Protein AF-A0A3E2NA37-F1 (afdb_monomer)

Secondary structure (DSSP, 8-state):
-----TTTS-GGGSPBGGG----TTS-HHHHHHHHHHHHS-TTEEEETTEEEE----TT---HHHHHHHHHHT-

Sequence (74 aa):
MKNIDIRTVNPDTLVDINDTKVNAKLPIEERILDFIQQIKNPYCYKCGKVVVKISFNDSGATLEDRMESFLRMM

pLDDT: mean 92.55, std 5.56, range [64.94, 97.75]

Mean predicted aligned error: 4.92 Å

InterPro domains:
  IPR049222 Domain of unknown function DUF6870 [PF21757] (1-71)

Solvent-accessible surface area (backbone atoms only — not comparable to full-atom values): 4787 Å² total; per-residue (Å²): 118,72,91,63,66,77,91,77,57,62,72,88,79,39,43,44,56,84,79,50,74,81,56,82,88,48,57,71,69,60,32,50,51,53,40,47,68,64,45,67,36,89,32,49,32,21,54,86,94,42,79,47,75,52,85,82,72,95,75,82,67,53,72,64,59,53,51,52,55,53,63,74,74,108

Organism: NCBI:txid253257

Foldseek 3Di:
DQPDDLVPDDQVPFAALVPADQDPVDDPVVSVVSRCVRRVDPQWHDHVPRIHGDDDDPPPDDPVNVVVVVVVVD

Radius of gyration: 15.77 Å; Cα contacts (8 Å, |Δi|>4): 65; chains: 1; bounding box: 26×36×42 Å

Structure (mmCIF, N/CA/C/O backbone):
data_AF-A0A3E2NA37-F1
#
_entry.id   AF-A0A3E2NA37-F1
#
loop_
_atom_site.group_PDB
_atom_site.id
_atom_site.type_symbol
_atom_site.label_atom_id
_atom_site.label_alt_id
_atom_site.label_comp_id
_atom_site.label_asym_id
_atom_site.label_entity_id
_atom_site.label_seq_id
_atom_site.pdbx_PDB_ins_code
_atom_site.Cartn_x
_atom_site.Cartn_y
_atom_site.Cartn_z
_atom_site.occupancy
_atom_site.B_iso_or_equiv
_atom_site.auth_seq_id
_atom_site.auth_comp_id
_atom_site.auth_asym_id
_atom_site.auth_atom_id
_atom_site.pdbx_PDB_model_num
ATOM 1 N N . MET A 1 1 ? 10.288 -4.853 3.362 1.00 70.94 1 MET A N 1
ATOM 2 C CA . MET A 1 1 ? 8.906 -4.552 2.914 1.00 70.94 1 MET A CA 1
ATOM 3 C C . MET A 1 1 ? 8.856 -4.047 1.477 1.00 70.94 1 MET A C 1
ATOM 5 O O . MET A 1 1 ? 8.129 -4.630 0.690 1.00 70.94 1 MET A O 1
ATOM 9 N N . LYS A 1 2 ? 9.641 -3.017 1.117 1.00 82.56 2 LYS A N 1
ATOM 10 C CA . LYS A 1 2 ? 9.647 -2.417 -0.234 1.00 82.56 2 LYS A CA 1
ATOM 11 C C . LYS A 1 2 ? 10.117 -3.358 -1.356 1.00 82.56 2 LYS A C 1
ATOM 13 O O . LYS A 1 2 ? 9.585 -3.323 -2.460 1.00 82.56 2 LYS A O 1
ATOM 18 N N . ASN A 1 3 ? 11.128 -4.181 -1.076 1.00 84.81 3 ASN A N 1
ATOM 19 C CA . ASN A 1 3 ? 11.813 -4.983 -2.089 1.00 84.81 3 ASN A CA 1
ATOM 20 C C . ASN A 1 3 ? 11.121 -6.344 -2.294 1.00 84.81 3 ASN A C 1
ATOM 22 O O . ASN A 1 3 ? 11.633 -7.380 -1.884 1.00 84.81 3 ASN A O 1
ATOM 26 N N . ILE A 1 4 ? 9.906 -6.310 -2.847 1.00 85.44 4 ILE A N 1
ATOM 27 C CA . ILE A 1 4 ? 9.120 -7.493 -3.227 1.00 85.44 4 ILE A CA 1
ATOM 28 C C . ILE A 1 4 ? 9.001 -7.537 -4.747 1.00 85.44 4 ILE A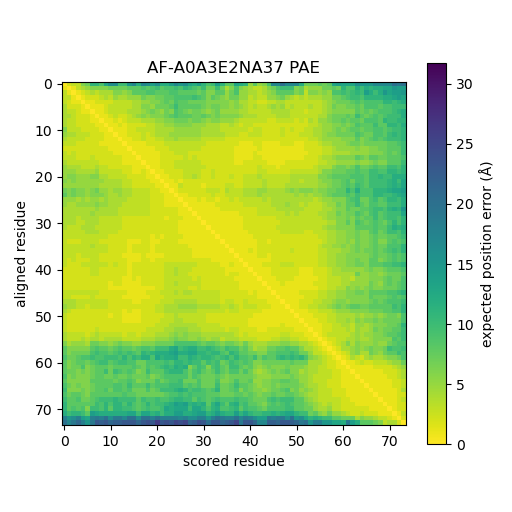 C 1
ATOM 30 O O . ILE A 1 4 ? 8.690 -6.521 -5.382 1.00 85.44 4 ILE A O 1
ATOM 34 N N . ASP A 1 5 ? 9.226 -8.709 -5.334 1.00 88.31 5 ASP A N 1
ATOM 35 C CA . ASP A 1 5 ? 8.821 -8.960 -6.711 1.00 88.31 5 ASP A CA 1
ATOM 36 C C . ASP A 1 5 ? 7.327 -9.306 -6.738 1.00 88.31 5 ASP A C 1
ATOM 38 O O . ASP A 1 5 ? 6.890 -10.328 -6.216 1.00 88.31 5 ASP A O 1
ATOM 42 N N . ILE A 1 6 ? 6.532 -8.419 -7.335 1.00 88.12 6 ILE A N 1
ATOM 43 C CA . ILE A 1 6 ? 5.080 -8.588 -7.449 1.00 88.12 6 ILE A CA 1
ATOM 44 C C . ILE A 1 6 ? 4.707 -9.808 -8.302 1.00 88.12 6 ILE A C 1
ATOM 46 O O . ILE A 1 6 ? 3.626 -10.362 -8.136 1.00 88.12 6 ILE A O 1
ATOM 50 N N . ARG A 1 7 ? 5.598 -10.249 -9.199 1.00 89.06 7 ARG A N 1
ATOM 51 C CA . ARG A 1 7 ? 5.342 -11.358 -10.130 1.00 89.06 7 ARG A CA 1
ATOM 52 C C . ARG A 1 7 ? 5.432 -12.731 -9.4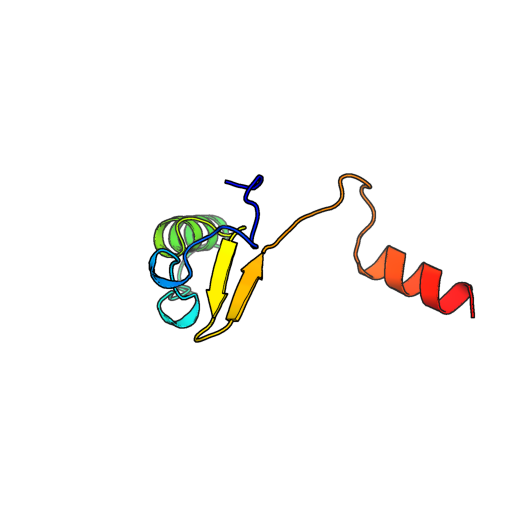69 1.00 89.06 7 ARG A C 1
ATOM 54 O O . ARG A 1 7 ? 4.968 -13.705 -10.048 1.00 89.06 7 ARG A O 1
ATOM 61 N N . THR A 1 8 ? 6.045 -12.810 -8.291 1.00 91.56 8 THR A N 1
ATOM 62 C CA . THR A 1 8 ? 6.277 -14.067 -7.564 1.00 91.56 8 THR A CA 1
ATOM 63 C C . THR A 1 8 ? 5.475 -14.157 -6.269 1.00 91.56 8 THR A C 1
ATOM 65 O O . THR A 1 8 ? 5.523 -15.176 -5.582 1.00 91.56 8 THR A O 1
ATOM 68 N N . VAL A 1 9 ? 4.724 -13.107 -5.924 1.00 90.69 9 VAL A N 1
ATOM 69 C CA . VAL A 1 9 ? 3.916 -13.065 -4.707 1.00 90.69 9 VAL A CA 1
ATOM 70 C C . VAL A 1 9 ? 2.639 -13.886 -4.892 1.00 90.69 9 VAL A C 1
ATOM 72 O O . VAL A 1 9 ? 1.998 -13.822 -5.939 1.00 90.69 9 VAL A O 1
ATOM 75 N N . ASN A 1 10 ? 2.240 -14.636 -3.863 1.00 92.62 10 ASN A N 1
ATOM 76 C CA . ASN A 1 10 ? 0.940 -15.302 -3.850 1.00 92.62 10 ASN A CA 1
ATOM 77 C C . ASN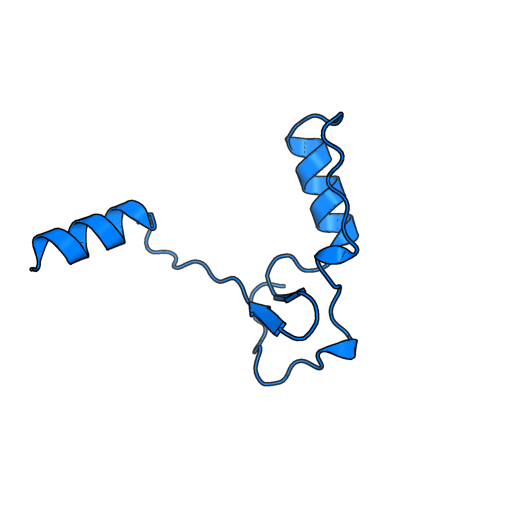 A 1 10 ? -0.153 -14.283 -3.453 1.00 92.62 10 ASN A C 1
ATOM 79 O O . ASN A 1 10 ? -0.125 -13.815 -2.307 1.00 92.62 10 ASN A O 1
ATOM 83 N N . PRO A 1 11 ? -1.125 -13.953 -4.330 1.00 91.50 11 PRO A N 1
ATOM 84 C CA . PRO A 1 11 ? -2.179 -12.980 -4.029 1.00 91.50 11 PRO A CA 1
ATOM 85 C C . P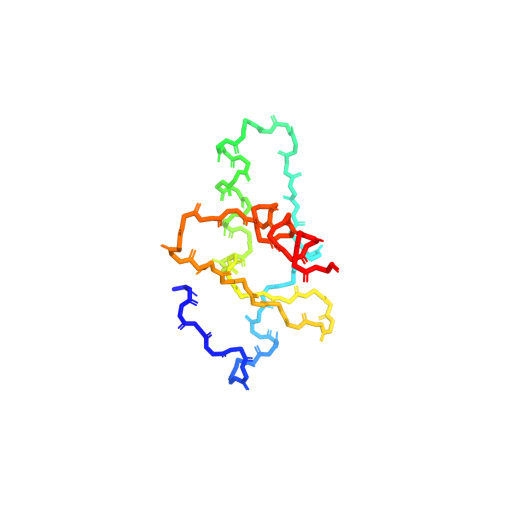RO A 1 11 ? -3.001 -13.319 -2.779 1.00 91.50 11 PRO A C 1
ATOM 87 O O . PRO A 1 11 ? -3.419 -12.414 -2.059 1.00 91.50 11 PRO A O 1
ATOM 90 N N . ASP A 1 12 ? -3.192 -14.604 -2.472 1.00 92.44 12 ASP A N 1
ATOM 91 C CA . ASP A 1 12 ? -3.988 -15.037 -1.315 1.00 92.44 12 ASP A CA 1
ATOM 92 C C . ASP A 1 12 ? -3.321 -14.707 0.025 1.00 92.44 12 ASP A C 1
ATOM 94 O O . ASP A 1 12 ? -3.991 -14.611 1.050 1.00 92.44 12 ASP A O 1
ATOM 98 N N . THR A 1 13 ? -2.008 -14.472 0.014 1.00 92.50 13 THR A N 1
ATOM 99 C CA . THR A 1 13 ? -1.236 -14.091 1.208 1.00 92.50 13 THR A CA 1
ATOM 100 C C . THR A 1 13 ? -1.232 -12.586 1.472 1.00 92.50 13 THR A C 1
ATOM 102 O O . THR A 1 13 ? -0.734 -12.145 2.508 1.00 92.50 13 THR A O 1
ATOM 105 N N . LEU A 1 14 ? -1.770 -11.784 0.548 1.00 95.31 14 LEU A N 1
ATOM 106 C CA . LEU A 1 14 ? -1.800 -10.331 0.669 1.00 95.31 14 LEU A CA 1
ATOM 107 C C . LEU A 1 14 ? -3.067 -9.855 1.376 1.00 95.31 14 LEU A C 1
ATOM 109 O O . LEU A 1 14 ? -4.167 -10.360 1.132 1.00 95.31 14 LEU A O 1
ATOM 113 N N . VAL A 1 15 ? -2.905 -8.813 2.190 1.00 97.06 15 VAL A N 1
ATOM 114 C CA . VAL A 1 15 ? -4.024 -8.084 2.792 1.00 97.06 15 VAL A CA 1
ATOM 115 C C . VAL A 1 15 ? -4.783 -7.339 1.697 1.00 97.06 15 VAL A C 1
ATOM 117 O O . VAL A 1 15 ? -4.162 -6.692 0.848 1.00 97.06 15 VAL A O 1
ATOM 120 N N . ASP A 1 16 ? -6.115 -7.439 1.707 1.00 97.31 16 ASP A N 1
ATOM 121 C CA . ASP A 1 16 ? -6.964 -6.623 0.842 1.00 97.31 16 ASP A CA 1
ATOM 122 C C . ASP A 1 16 ? -7.130 -5.229 1.445 1.00 97.31 16 ASP A C 1
ATOM 124 O O . ASP A 1 16 ? -7.515 -5.081 2.604 1.00 97.31 16 ASP A O 1
ATOM 128 N N . ILE A 1 17 ? -6.857 -4.188 0.663 1.00 96.69 17 ILE A N 1
ATOM 129 C CA . ILE A 1 17 ? -7.041 -2.807 1.113 1.00 96.69 17 ILE A CA 1
ATOM 130 C C . ILE A 1 17 ? -8.508 -2.504 1.435 1.00 96.69 17 ILE A C 1
ATOM 132 O O . ILE A 1 17 ? -8.772 -1.676 2.304 1.00 96.69 17 ILE A O 1
ATOM 136 N N . ASN A 1 18 ? -9.460 -3.203 0.805 1.00 96.31 18 ASN A N 1
ATOM 137 C CA . ASN A 1 18 ? -10.887 -3.039 1.091 1.00 96.31 18 ASN A CA 1
ATOM 138 C C . ASN A 1 18 ? -11.272 -3.509 2.504 1.00 96.31 18 ASN A C 1
ATOM 140 O O . ASN A 1 18 ? -12.281 -3.054 3.041 1.00 96.31 18 ASN A O 1
ATOM 144 N N . ASP A 1 19 ? -10.459 -4.373 3.120 1.00 96.00 19 ASP A N 1
ATOM 145 C CA . ASP A 1 19 ? -10.661 -4.833 4.497 1.00 96.00 19 ASP A CA 1
ATOM 146 C C . ASP A 1 19 ? -10.080 -3.851 5.530 1.00 96.00 19 ASP A C 1
ATOM 148 O O . ASP A 1 19 ? -10.365 -3.956 6.726 1.00 96.00 19 ASP A O 1
ATOM 152 N N . THR A 1 20 ? -9.279 -2.875 5.087 1.00 95.25 20 THR A N 1
ATOM 153 C CA . THR A 1 20 ? -8.693 -1.850 5.961 1.00 95.25 20 THR A CA 1
ATOM 154 C C . THR A 1 20 ? -9.643 -0.673 6.166 1.00 95.25 20 THR A C 1
ATOM 156 O O . THR A 1 20 ? -10.370 -0.261 5.262 1.00 95.25 20 THR A O 1
ATOM 159 N N . LYS A 1 21 ? -9.646 -0.101 7.372 1.00 95.38 21 LYS A N 1
ATOM 160 C CA . LYS A 1 21 ? -10.494 1.034 7.744 1.00 95.38 21 LYS A CA 1
ATOM 161 C C . LYS A 1 21 ? -9.650 2.166 8.296 1.00 95.38 21 LYS A C 1
ATOM 163 O O . LYS A 1 21 ? -8.959 2.020 9.299 1.00 95.38 21 LYS A O 1
ATOM 168 N N . VAL A 1 22 ? -9.774 3.329 7.670 1.00 94.19 22 VAL A N 1
ATOM 169 C CA . VAL A 1 22 ? -9.118 4.552 8.130 1.00 94.19 22 VAL A CA 1
ATOM 170 C C . VAL A 1 22 ? -9.992 5.227 9.183 1.00 94.19 22 VAL A C 1
ATOM 172 O O . VAL A 1 22 ? -11.082 5.718 8.881 1.00 94.19 22 VAL A O 1
ATOM 175 N N . ASN A 1 23 ? -9.510 5.295 10.424 1.00 94.31 23 ASN A N 1
ATOM 176 C CA . ASN A 1 23 ? -10.206 6.021 11.478 1.00 94.31 23 ASN A CA 1
ATOM 177 C C . ASN A 1 23 ? -9.951 7.533 11.362 1.00 94.31 23 ASN A C 1
ATOM 179 O O . ASN A 1 23 ? -8.947 8.060 11.838 1.00 94.31 23 ASN A O 1
ATOM 183 N N . ALA A 1 24 ? -10.891 8.252 10.746 1.00 94.25 24 ALA A N 1
ATOM 184 C CA . ALA A 1 24 ? -10.796 9.699 10.546 1.00 94.25 24 ALA A CA 1
ATOM 185 C C . ALA A 1 24 ? -10.867 10.534 11.841 1.00 94.25 24 ALA A C 1
ATOM 187 O O . ALA A 1 24 ? -10.639 11.738 11.782 1.00 94.25 24 ALA A O 1
ATOM 188 N N . LYS A 1 25 ? -11.178 9.918 12.991 1.00 97.06 25 LYS A N 1
ATOM 189 C CA . LYS A 1 25 ? -11.207 10.595 14.297 1.00 97.06 25 LYS A CA 1
ATOM 190 C C . LYS A 1 25 ? -9.828 10.679 14.957 1.00 97.06 25 LYS A C 1
ATOM 192 O O . LYS A 1 25 ? -9.677 11.439 15.907 1.00 97.06 25 LYS A O 1
ATOM 197 N N . LEU A 1 26 ? -8.856 9.894 14.488 1.00 96.56 26 LEU A N 1
ATOM 198 C CA . LEU A 1 26 ? -7.490 9.921 15.007 1.00 96.56 26 LEU A CA 1
ATOM 199 C C . LEU A 1 26 ? -6.695 11.096 14.411 1.00 96.56 26 LEU A C 1
ATOM 201 O O . LEU A 1 26 ? -6.922 11.458 13.248 1.00 96.56 26 LEU A O 1
ATOM 205 N N . PRO A 1 27 ? -5.718 11.648 15.156 1.00 97.75 27 PRO A N 1
ATOM 206 C CA . PRO A 1 27 ? -4.684 12.512 14.596 1.00 97.75 27 PRO A CA 1
ATOM 207 C C . PRO A 1 27 ? -3.979 11.855 13.401 1.00 97.75 27 PRO A C 1
ATOM 209 O O . PRO A 1 27 ? -3.916 10.631 13.297 1.00 97.75 27 PRO A O 1
ATOM 212 N N . ILE A 1 28 ? -3.422 12.665 12.494 1.00 95.62 28 ILE A N 1
ATOM 213 C CA . ILE A 1 28 ? -2.815 12.176 11.243 1.00 95.62 28 ILE A CA 1
ATOM 214 C C . ILE A 1 28 ? -1.759 11.087 11.476 1.00 95.62 28 ILE A C 1
ATOM 216 O O . ILE A 1 28 ? -1.780 10.077 10.779 1.00 95.62 28 ILE A O 1
ATOM 220 N N . GLU A 1 29 ? -0.877 11.266 12.458 1.00 96.50 29 GLU A N 1
ATOM 221 C CA . GLU A 1 29 ? 0.205 10.323 12.751 1.00 96.50 29 GLU A CA 1
ATOM 222 C C . GLU A 1 29 ? -0.33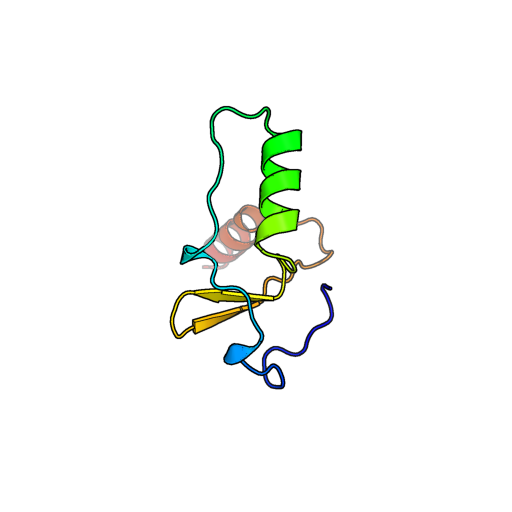7 8.982 13.253 1.00 96.50 29 GLU A C 1
ATOM 224 O O . GLU A 1 29 ? -0.000 7.931 12.708 1.00 96.50 29 GLU A O 1
ATOM 229 N N . GLU A 1 30 ? -1.250 9.012 14.226 1.00 97.50 30 GLU A N 1
ATOM 230 C CA . GLU A 1 30 ? -1.909 7.815 14.758 1.00 97.50 30 GLU A CA 1
ATOM 231 C C . GLU A 1 30 ? -2.717 7.089 13.684 1.00 97.50 30 GLU A C 1
ATOM 233 O O . GLU A 1 30 ? -2.679 5.866 13.591 1.00 97.50 30 GLU A O 1
ATOM 238 N N . ARG A 1 31 ? -3.395 7.842 12.815 1.00 97.25 31 ARG A N 1
ATOM 239 C CA . ARG A 1 31 ? -4.153 7.299 11.688 1.00 97.25 31 ARG A CA 1
ATOM 240 C C . ARG A 1 31 ? -3.257 6.586 10.676 1.00 97.25 31 ARG A C 1
ATOM 242 O O . AR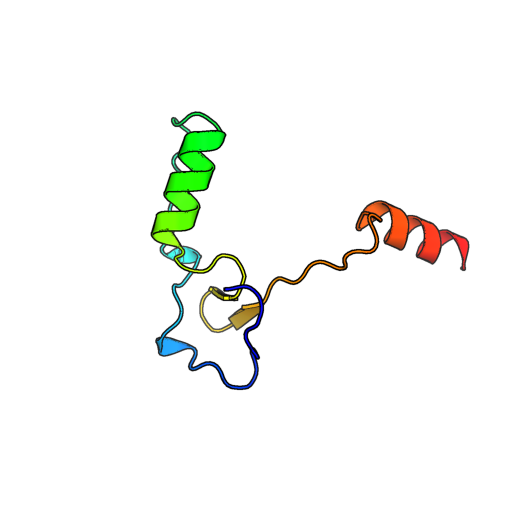G A 1 31 ? -3.651 5.554 10.137 1.00 97.25 31 ARG A O 1
ATOM 249 N N . ILE A 1 32 ? -2.064 7.121 10.408 1.00 95.00 32 ILE A N 1
ATOM 250 C CA . ILE A 1 32 ? -1.070 6.472 9.542 1.00 95.00 32 ILE A CA 1
ATOM 251 C C . ILE A 1 32 ? -0.567 5.181 10.196 1.00 95.00 32 ILE A C 1
ATOM 253 O O . ILE A 1 32 ? -0.488 4.152 9.526 1.00 95.00 32 ILE A O 1
ATOM 257 N N . LEU A 1 33 ? -0.249 5.214 11.492 1.00 96.00 33 LEU A N 1
ATOM 258 C CA . LEU A 1 33 ? 0.226 4.040 12.227 1.00 96.00 33 LEU A CA 1
ATOM 259 C C . LEU A 1 33 ? -0.828 2.927 12.271 1.00 96.00 33 LEU A C 1
ATOM 261 O O . LEU A 1 33 ? -0.507 1.781 11.958 1.00 96.00 33 LEU A O 1
ATOM 265 N N . ASP A 1 34 ? -2.076 3.270 12.587 1.00 97.12 34 ASP A N 1
ATOM 266 C CA . ASP A 1 34 ? -3.225 2.359 12.569 1.00 97.12 34 ASP A CA 1
ATOM 267 C C . ASP A 1 34 ? -3.393 1.708 11.186 1.00 97.12 34 ASP A C 1
ATOM 269 O O . ASP A 1 34 ? -3.438 0.482 11.061 1.00 97.12 34 ASP A O 1
ATOM 273 N N . PHE A 1 35 ? -3.347 2.506 10.114 1.00 96.31 35 PHE A N 1
ATOM 274 C CA . PHE A 1 35 ? -3.405 1.984 8.749 1.00 96.31 35 PHE A CA 1
ATOM 275 C C . PHE A 1 35 ? -2.256 1.012 8.436 1.00 96.31 35 PHE A C 1
ATOM 277 O O . PHE A 1 35 ? -2.496 -0.074 7.905 1.00 96.31 35 PHE A O 1
ATOM 284 N N . ILE A 1 36 ? -1.012 1.363 8.784 1.00 95.31 36 ILE A N 1
ATOM 285 C CA . ILE A 1 36 ? 0.162 0.503 8.555 1.00 95.31 36 ILE A CA 1
ATOM 286 C C . ILE A 1 36 ? 0.012 -0.834 9.299 1.00 95.31 36 ILE A C 1
ATOM 288 O O . ILE A 1 36 ? 0.337 -1.889 8.747 1.00 95.31 36 ILE A O 1
ATOM 292 N N . GLN A 1 37 ? -0.513 -0.813 10.528 1.00 95.75 37 GLN A N 1
ATOM 293 C CA . GLN A 1 37 ? -0.764 -2.022 11.315 1.00 95.75 37 GLN A CA 1
ATOM 294 C C . GLN A 1 37 ? -1.821 -2.932 10.681 1.00 95.75 37 GLN A C 1
ATOM 296 O O . GLN A 1 37 ? -1.678 -4.159 10.752 1.00 95.75 37 GLN A O 1
ATOM 301 N N . GLN A 1 38 ? -2.854 -2.354 10.064 1.00 97.62 38 GLN A N 1
ATOM 302 C CA . GLN A 1 38 ? -3.913 -3.092 9.375 1.00 97.62 38 GLN A CA 1
ATOM 303 C C . GLN A 1 38 ? -3.424 -3.684 8.047 1.00 97.62 38 GLN A C 1
ATOM 305 O O . GLN A 1 38 ? -3.517 -4.895 7.851 1.00 97.62 38 GLN A O 1
ATOM 310 N N . ILE A 1 39 ? -2.842 -2.864 7.162 1.00 95.94 39 ILE A N 1
ATOM 311 C CA . ILE A 1 39 ? -2.440 -3.287 5.806 1.00 95.94 39 ILE A CA 1
ATOM 312 C C . ILE A 1 39 ? -1.226 -4.227 5.804 1.00 95.94 39 ILE A C 1
ATOM 314 O O . ILE A 1 39 ? -0.968 -4.907 4.813 1.00 95.94 39 ILE A O 1
ATOM 318 N N . LYS A 1 40 ? -0.467 -4.272 6.909 1.00 94.38 40 LYS A N 1
ATOM 319 C CA . LYS A 1 40 ? 0.807 -4.989 7.097 1.00 94.38 40 LYS A CA 1
ATOM 320 C C . LYS A 1 40 ? 1.920 -4.507 6.181 1.00 94.38 40 LYS A C 1
ATOM 322 O O . LYS A 1 40 ? 2.956 -4.104 6.690 1.00 94.38 40 LYS A O 1
ATOM 327 N N . ASN A 1 41 ? 1.734 -4.533 4.862 1.00 94.81 41 ASN A N 1
ATOM 328 C CA . ASN A 1 41 ? 2.696 -4.059 3.880 1.00 94.81 41 ASN A CA 1
ATOM 329 C C . ASN A 1 41 ? 2.090 -3.013 2.926 1.00 94.81 41 ASN A C 1
ATOM 331 O O . AS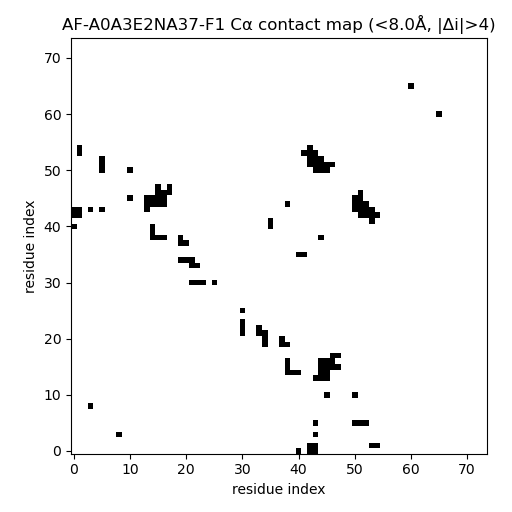N A 1 41 ? 1.523 -3.380 1.899 1.00 94.81 41 ASN A O 1
ATOM 335 N N . PRO A 1 42 ? 2.286 -1.705 3.178 1.00 94.31 42 PRO A N 1
ATOM 336 C CA . PRO A 1 42 ? 1.747 -0.660 2.306 1.00 94.31 42 PRO A CA 1
ATOM 337 C C . PRO A 1 42 ? 2.399 -0.628 0.911 1.00 94.31 42 PRO A C 1
ATOM 339 O O . PRO A 1 42 ? 1.888 0.039 0.019 1.00 94.31 42 PRO A O 1
ATOM 342 N N . TYR A 1 43 ? 3.511 -1.342 0.694 1.00 94.75 43 TYR A N 1
ATOM 343 C CA . TYR A 1 43 ? 4.188 -1.410 -0.606 1.00 94.75 43 TYR A CA 1
ATOM 344 C C . TYR A 1 43 ? 3.714 -2.568 -1.486 1.00 94.75 43 TYR A C 1
ATOM 346 O O . TYR A 1 43 ? 4.021 -2.572 -2.676 1.00 94.75 43 TYR A O 1
ATOM 354 N N . CYS A 1 44 ? 3.019 -3.562 -0.924 1.00 96.06 44 CYS A N 1
ATOM 355 C CA . CYS A 1 44 ? 2.498 -4.702 -1.672 1.00 96.06 44 CYS A CA 1
ATOM 356 C C . CYS A 1 44 ? 1.274 -5.286 -0.962 1.00 96.06 44 CYS A C 1
ATOM 358 O O . CYS A 1 44 ? 1.400 -5.884 0.107 1.00 96.06 44 CYS A O 1
ATOM 360 N N . TYR A 1 45 ? 0.110 -5.096 -1.572 1.00 96.44 45 TYR A N 1
ATOM 361 C CA . TYR A 1 45 ? -1.198 -5.504 -1.062 1.00 96.44 45 TYR A CA 1
ATOM 362 C C . TYR A 1 45 ? -2.114 -5.864 -2.242 1.00 96.44 45 TYR A C 1
ATOM 364 O O . TYR A 1 45 ? -1.706 -5.746 -3.402 1.00 96.44 45 TYR A O 1
ATOM 372 N N . LYS A 1 46 ? -3.347 -6.304 -1.978 1.00 96.31 46 LYS A N 1
ATOM 373 C CA . LYS A 1 46 ? -4.350 -6.528 -3.031 1.00 96.31 46 LYS A CA 1
ATOM 374 C C . LYS A 1 46 ? -5.533 -5.572 -2.913 1.00 96.31 46 LYS A C 1
ATOM 376 O O . LYS A 1 46 ? -5.836 -5.071 -1.839 1.00 96.31 46 LYS A O 1
ATOM 381 N N . CYS A 1 47 ? -6.191 -5.317 -4.030 1.00 96.44 47 CYS A N 1
ATOM 382 C 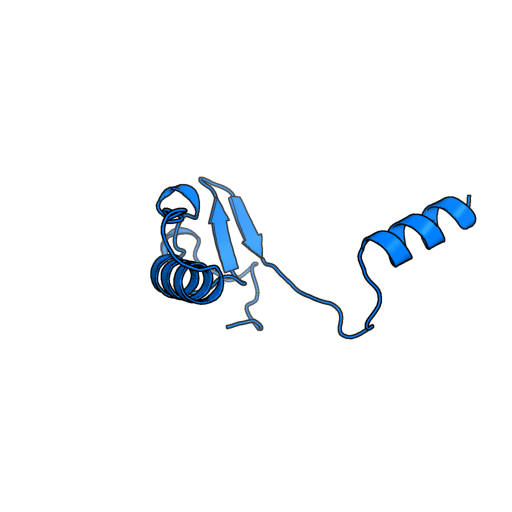CA . CYS A 1 47 ? -7.469 -4.630 -4.114 1.00 96.44 47 CYS A CA 1
ATOM 383 C C . CYS A 1 47 ? -8.416 -5.541 -4.897 1.00 96.44 47 CYS A C 1
ATOM 385 O O . CYS A 1 47 ? -8.371 -5.599 -6.133 1.00 96.44 47 CYS A O 1
ATOM 387 N N . GLY A 1 48 ? -9.200 -6.346 -4.178 1.00 94.69 48 GLY A N 1
ATOM 388 C CA . GLY A 1 48 ? -9.988 -7.420 -4.769 1.00 94.69 48 GLY A CA 1
ATOM 389 C C . GLY A 1 48 ? -9.100 -8.412 -5.525 1.00 94.69 48 GLY A C 1
ATOM 390 O O . GLY A 1 48 ? -8.273 -9.109 -4.943 1.00 94.69 48 GLY A O 1
ATOM 391 N N . LYS A 1 49 ? -9.259 -8.471 -6.853 1.00 93.81 49 LYS A N 1
ATOM 392 C CA . LYS A 1 49 ? -8.504 -9.388 -7.730 1.00 93.81 49 LYS A CA 1
ATOM 393 C C . LYS A 1 49 ? -7.176 -8.815 -8.239 1.00 93.81 49 LYS A C 1
ATOM 395 O O . LYS A 1 49 ? -6.465 -9.498 -8.970 1.00 93.81 49 LYS A O 1
ATOM 400 N N . VAL A 1 50 ? -6.859 -7.564 -7.908 1.00 94.50 50 VAL A N 1
ATOM 401 C CA . VAL A 1 50 ? -5.678 -6.865 -8.423 1.00 94.50 50 VAL A CA 1
ATOM 402 C C . VAL A 1 50 ? -4.603 -6.819 -7.350 1.00 94.50 50 VAL A C 1
ATOM 404 O O . VAL A 1 50 ? -4.850 -6.340 -6.248 1.00 94.50 50 VAL A O 1
ATOM 407 N N . VAL A 1 51 ? -3.392 -7.267 -7.676 1.00 95.50 51 VAL A N 1
ATOM 408 C CA . VAL A 1 51 ? -2.222 -7.052 -6.819 1.00 95.50 51 VAL A CA 1
ATOM 409 C C . VAL A 1 51 ? -1.618 -5.688 -7.135 1.00 95.50 51 VAL A C 1
ATOM 411 O O . VAL A 1 51 ? -1.377 -5.364 -8.297 1.00 95.50 51 VAL A O 1
ATOM 414 N N . VAL A 1 52 ? -1.358 -4.894 -6.100 1.00 94.88 52 VAL A N 1
ATOM 415 C CA . VAL A 1 52 ? -0.799 -3.545 -6.207 1.00 94.88 52 VAL A CA 1
ATOM 416 C C . VAL A 1 52 ? 0.589 -3.529 -5.578 1.00 94.88 52 VAL A C 1
ATOM 418 O O . VAL A 1 52 ? 0.774 -3.977 -4.447 1.00 94.88 52 VAL A O 1
ATOM 421 N N . LYS A 1 53 ? 1.570 -2.982 -6.304 1.00 94.69 53 LYS A N 1
ATOM 422 C CA . LYS A 1 53 ? 2.905 -2.672 -5.781 1.00 94.69 53 LYS A CA 1
ATOM 423 C C . LYS A 1 53 ? 3.151 -1.177 -5.884 1.00 94.69 53 LYS A C 1
ATOM 425 O O . LYS A 1 53 ? 2.969 -0.594 -6.949 1.00 94.69 53 LYS A O 1
ATOM 430 N N . ILE A 1 54 ? 3.620 -0.590 -4.790 1.00 91.88 54 ILE A N 1
ATOM 431 C CA . ILE A 1 54 ? 4.028 0.812 -4.735 1.00 91.88 54 ILE A CA 1
ATOM 432 C C . ILE A 1 54 ? 5.552 0.874 -4.660 1.00 91.88 54 ILE A C 1
ATOM 434 O O . ILE A 1 54 ? 6.180 0.224 -3.823 1.00 91.88 54 ILE A O 1
ATOM 438 N N . SER A 1 55 ? 6.148 1.681 -5.531 1.00 89.62 55 SER A N 1
ATOM 439 C CA . SER A 1 55 ? 7.576 1.984 -5.535 1.00 89.62 55 SER A CA 1
ATOM 440 C C . SER A 1 55 ? 7.783 3.468 -5.775 1.00 89.62 55 SER A C 1
ATOM 442 O O . SER A 1 55 ? 7.075 4.069 -6.578 1.00 89.62 55 SER A O 1
ATOM 444 N N . PHE A 1 56 ? 8.784 4.028 -5.112 1.00 86.06 56 PHE A N 1
ATOM 445 C CA . PHE A 1 56 ? 9.193 5.412 -5.287 1.00 86.06 56 PHE A CA 1
ATOM 446 C C . PHE A 1 56 ? 10.550 5.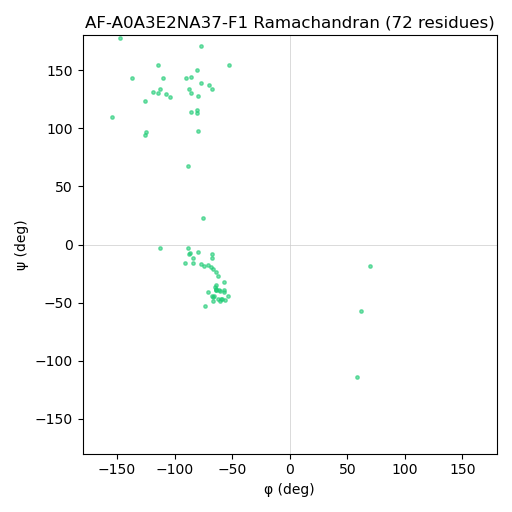429 -5.976 1.00 86.06 56 PHE A C 1
ATOM 448 O O . PHE A 1 56 ? 11.378 4.551 -5.735 1.00 86.06 56 PHE A O 1
ATOM 455 N N . ASN A 1 57 ? 10.748 6.407 -6.852 1.00 85.06 57 ASN A N 1
ATOM 456 C CA . ASN A 1 57 ? 12.057 6.699 -7.411 1.00 85.06 57 ASN A CA 1
ATOM 457 C C . ASN A 1 57 ? 12.774 7.675 -6.470 1.00 85.06 57 ASN A C 1
ATOM 459 O O . ASN A 1 57 ? 12.192 8.693 -6.099 1.00 85.06 57 ASN A O 1
ATOM 463 N N . ASP A 1 58 ? 14.040 7.420 -6.153 1.00 84.81 58 ASP A N 1
ATOM 464 C CA . ASP A 1 58 ? 14.868 8.259 -5.274 1.00 84.81 58 ASP A CA 1
ATOM 465 C C . ASP A 1 58 ? 15.351 9.558 -5.957 1.00 84.81 58 ASP A C 1
ATOM 467 O O . ASP A 1 58 ? 16.343 10.165 -5.567 1.00 84.81 58 ASP A O 1
ATOM 471 N N . SER A 1 59 ? 14.649 10.013 -6.999 1.00 87.06 59 SER A N 1
ATOM 472 C CA . SER A 1 59 ? 15.032 11.185 -7.793 1.00 87.06 59 SER A CA 1
ATOM 473 C C . SER A 1 59 ? 14.668 12.534 -7.163 1.00 87.06 59 SER A C 1
ATOM 475 O O . SER A 1 59 ? 14.989 13.566 -7.743 1.00 87.06 59 SER A O 1
ATOM 477 N N . GLY A 1 60 ? 13.936 12.544 -6.044 1.00 86.44 60 GLY A N 1
ATOM 478 C CA . GLY A 1 60 ? 13.423 13.760 -5.394 1.00 86.44 60 GLY A CA 1
ATOM 479 C C . GLY A 1 60 ? 12.306 14.489 -6.157 1.00 86.44 60 GLY A C 1
ATOM 480 O O . GLY A 1 60 ? 11.563 15.249 -5.549 1.00 86.44 60 GLY A O 1
ATOM 481 N N . ALA A 1 61 ? 12.152 14.225 -7.456 1.00 89.56 61 ALA A N 1
ATOM 482 C CA . ALA A 1 61 ? 11.070 14.752 -8.280 1.00 89.56 61 ALA A CA 1
ATOM 483 C C . ALA A 1 61 ? 9.716 14.121 -7.918 1.00 89.56 61 ALA A C 1
ATOM 485 O O . ALA A 1 61 ? 9.607 12.900 -7.753 1.00 89.56 61 ALA A O 1
ATOM 486 N N . THR A 1 62 ? 8.690 14.961 -7.857 1.00 90.62 62 THR A N 1
ATOM 487 C CA . THR A 1 62 ? 7.286 14.585 -7.668 1.00 90.62 62 THR A CA 1
ATOM 488 C C . THR A 1 62 ? 6.675 14.031 -8.959 1.00 90.62 62 THR A C 1
ATOM 490 O O . THR A 1 62 ? 7.285 14.078 -10.032 1.00 90.62 62 THR A O 1
ATOM 493 N N . LEU A 1 63 ? 5.463 13.475 -8.876 1.00 88.12 63 LEU A N 1
ATOM 494 C CA . LEU A 1 63 ? 4.729 13.060 -10.074 1.00 88.12 63 LEU A CA 1
ATOM 495 C C . LEU A 1 63 ? 4.387 14.280 -10.938 1.00 88.12 63 LEU A C 1
ATOM 497 O O . LEU A 1 63 ? 4.504 14.219 -12.159 1.00 88.12 63 LEU A O 1
ATOM 501 N N . GLU A 1 64 ? 4.026 15.384 -10.295 1.00 93.19 64 GLU A N 1
ATOM 502 C CA . GLU A 1 64 ? 3.705 16.666 -10.903 1.00 93.19 64 GLU A CA 1
ATOM 503 C C . GLU A 1 64 ? 4.887 17.201 -11.720 1.00 93.19 64 GLU A C 1
ATOM 505 O O . GLU A 1 64 ? 4.703 17.512 -12.895 1.00 93.19 64 GLU A O 1
ATOM 510 N N . ASP A 1 65 ? 6.109 17.184 -11.169 1.00 93.75 65 ASP A N 1
ATOM 511 C CA . ASP A 1 65 ? 7.329 17.588 -11.892 1.00 93.75 65 ASP A CA 1
ATOM 512 C C . ASP A 1 65 ? 7.524 16.763 -13.176 1.00 93.75 65 ASP A C 1
ATOM 514 O O . ASP A 1 65 ? 7.908 17.272 -14.234 1.00 93.75 65 ASP A O 1
ATOM 518 N N . ARG A 1 66 ? 7.256 15.452 -13.097 1.00 91.50 66 ARG A N 1
ATOM 519 C CA . ARG A 1 66 ? 7.381 14.539 -14.242 1.00 91.50 66 ARG A CA 1
ATOM 520 C C . ARG A 1 66 ? 6.293 14.782 -15.280 1.00 91.50 66 ARG A C 1
ATOM 522 O O . ARG A 1 66 ? 6.594 14.761 -16.473 1.00 91.50 66 ARG A O 1
ATOM 529 N N . MET A 1 67 ? 5.059 15.025 -14.847 1.00 93.88 67 MET A N 1
ATOM 530 C CA . MET A 1 67 ? 3.943 15.341 -15.738 1.00 93.88 67 MET A CA 1
ATOM 531 C C . MET A 1 67 ? 4.158 16.679 -16.446 1.00 93.88 67 MET A C 1
ATOM 533 O O . MET A 1 67 ? 3.975 16.755 -17.658 1.00 93.88 67 MET A O 1
ATOM 537 N N . GLU A 1 68 ? 4.608 17.709 -15.731 1.00 95.75 68 GLU A N 1
ATOM 538 C CA . GLU A 1 68 ? 4.939 19.009 -16.315 1.00 95.75 68 GLU A CA 1
ATOM 539 C C . GLU A 1 68 ? 6.049 18.877 -17.365 1.00 95.75 68 GLU A C 1
ATOM 541 O O . GLU A 1 68 ? 5.898 19.356 -18.491 1.00 95.75 68 GLU A O 1
ATOM 546 N N . SER A 1 69 ? 7.139 18.174 -17.036 1.00 93.38 69 SER A N 1
ATOM 547 C CA . SER A 1 69 ? 8.219 17.908 -17.990 1.00 93.38 69 SER A CA 1
ATOM 548 C C . SER A 1 69 ? 7.720 17.182 -19.239 1.00 93.38 69 SER A C 1
ATOM 550 O O . SER A 1 69 ? 8.195 17.480 -20.330 1.00 93.38 69 SER A O 1
ATOM 552 N N . PHE A 1 70 ? 6.790 16.233 -19.098 1.00 94.12 70 PHE A N 1
ATOM 553 C CA . PHE A 1 70 ? 6.227 15.499 -20.230 1.00 94.12 70 PHE A CA 1
ATOM 554 C C . PHE A 1 70 ? 5.383 16.409 -21.130 1.00 94.12 70 PHE A C 1
ATOM 556 O O . PHE A 1 70 ? 5.535 16.378 -22.347 1.00 94.12 70 PHE A O 1
ATOM 563 N N . LEU A 1 71 ? 4.541 17.261 -20.537 1.00 96.19 71 LEU A N 1
ATOM 564 C CA . LEU A 1 71 ? 3.713 18.220 -21.274 1.00 96.19 71 LEU A CA 1
ATOM 565 C C . LEU A 1 71 ? 4.545 19.272 -22.017 1.00 96.19 71 LEU A C 1
ATOM 567 O O . LEU A 1 71 ? 4.164 19.678 -23.105 1.00 96.19 71 LEU A O 1
ATOM 571 N N . ARG A 1 72 ? 5.678 19.698 -21.448 1.00 93.69 72 ARG A N 1
ATOM 572 C CA . ARG A 1 72 ? 6.600 20.661 -22.078 1.00 93.69 72 ARG A CA 1
ATOM 573 C C . ARG A 1 72 ? 7.431 20.072 -23.222 1.00 93.69 72 ARG A C 1
ATOM 575 O O . ARG A 1 72 ? 8.032 20.837 -23.970 1.00 93.69 72 ARG A O 1
ATOM 582 N N . MET A 1 73 ? 7.538 18.745 -23.304 1.00 87.38 73 MET A N 1
ATOM 583 C CA . MET A 1 73 ? 8.250 18.045 -24.382 1.00 87.38 73 MET A CA 1
ATOM 584 C C . MET A 1 73 ? 7.359 17.754 -25.601 1.00 87.38 73 MET A C 1
ATOM 586 O O . MET A 1 73 ? 7.883 17.288 -26.613 1.00 87.38 73 MET A O 1
ATOM 590 N N . MET A 1 74 ? 6.048 18.002 -25.500 1.00 64.94 74 MET A N 1
ATOM 591 C CA . MET A 1 74 ? 5.110 18.013 -26.630 1.00 64.94 74 MET A CA 1
ATOM 592 C C . MET A 1 74 ? 5.079 19.389 -27.291 1.00 64.94 74 MET A C 1
ATOM 594 O O . MET A 1 74 ? 4.978 19.412 -28.537 1.00 64.94 74 MET A O 1
#